Protein AF-A0A7V5IFH4-F1 (afdb_monomer_lite)

Foldseek 3Di:
DVLVVVLVVLLVVLLVCLVVVVQPLVVLVVSLVVSLVSCVVVVHDSVVSVVSSLVSQHDDPDCPGSSNVVCVVCVVCCVPPVVVVVCCVVVPDDDDPVVVVVCPPPVNVCVVCCVVPVVVVVVVPD

Radius of gyration: 20.24 Å; chains: 1; bounding box: 43×31×54 Å

pLDDT: mean 88.89, std 7.06, range [64.06, 96.69]

Sequence (126 aa):
MFHLFFALSIFILLLFFNRLKLNYLSIYLTFGIVMWYFMLKSGIHPTITGVLLAFAIPFANDEKNPSFRLQHFLHQPVAYVILPLFALANTGIFINYENLSSLLSLNSLGIVIGLTFGKPLGILIF

Structure (mmCIF, N/CA/C/O backbone):
data_AF-A0A7V5IFH4-F1
#
_entry.id   AF-A0A7V5IFH4-F1
#
loop_
_atom_site.group_PDB
_atom_site.id
_atom_site.type_symbol
_atom_site.label_atom_id
_atom_site.label_alt_id
_atom_site.label_comp_id
_atom_site.label_asym_id
_atom_site.label_entity_id
_atom_site.label_seq_id
_atom_site.pdbx_PDB_ins_code
_atom_site.Cartn_x
_atom_site.Cartn_y
_atom_site.Cartn_z
_atom_site.occupancy
_atom_site.B_iso_or_equiv
_atom_site.auth_seq_id
_atom_site.auth_comp_id
_atom_site.auth_asym_id
_atom_site.auth_atom_id
_atom_site.pdbx_PDB_model_num
ATOM 1 N N . MET A 1 1 ? -13.664 13.390 -12.929 1.00 69.38 1 MET A N 1
ATOM 2 C CA . MET A 1 1 ? -13.423 14.216 -11.721 1.00 69.38 1 MET A CA 1
ATOM 3 C C . MET A 1 1 ? -14.391 13.917 -10.574 1.00 69.38 1 MET A C 1
ATOM 5 O O . MET A 1 1 ? -13.915 13.735 -9.465 1.00 69.38 1 MET A O 1
ATOM 9 N N . PHE A 1 2 ? -15.705 13.776 -10.800 1.00 84.19 2 PHE A N 1
ATOM 10 C CA . PHE A 1 2 ? -16.675 13.501 -9.719 1.00 84.19 2 PHE A CA 1
ATOM 11 C C . PHE A 1 2 ? -16.383 12.244 -8.872 1.00 84.19 2 PHE A C 1
ATOM 13 O O . PHE A 1 2 ? -16.577 12.272 -7.662 1.00 84.19 2 PHE A O 1
ATOM 20 N N . HIS A 1 3 ? -15.836 11.170 -9.457 1.00 88.00 3 HIS A N 1
ATOM 21 C CA . HIS A 1 3 ? -15.470 9.951 -8.713 1.00 88.00 3 HIS A CA 1
ATOM 22 C C . HIS A 1 3 ? -14.429 10.181 -7.604 1.00 88.00 3 HIS A C 1
ATOM 24 O O . HIS A 1 3 ? -14.478 9.507 -6.579 1.00 88.00 3 HIS A O 1
ATOM 30 N N . LEU A 1 4 ? -13.528 11.155 -7.771 1.00 88.25 4 LEU A N 1
ATOM 31 C CA . LEU A 1 4 ? -12.523 11.483 -6.755 1.00 88.25 4 LEU A CA 1
ATOM 32 C C . LEU A 1 4 ? -13.129 12.182 -5.550 1.00 88.25 4 LEU A C 1
ATOM 34 O O . LEU A 1 4 ? -12.756 11.872 -4.424 1.00 88.25 4 LEU A O 1
ATOM 38 N N . PHE A 1 5 ? -14.096 13.070 -5.778 1.00 91.56 5 PHE A N 1
ATOM 39 C CA . PHE A 1 5 ? -14.839 13.692 -4.688 1.00 91.56 5 PHE A CA 1
ATOM 40 C C . PHE A 1 5 ? -15.579 12.642 -3.859 1.00 91.56 5 PHE A C 1
ATOM 42 O O . PHE A 1 5 ? -15.495 12.683 -2.638 1.00 91.56 5 PHE A O 1
ATOM 49 N N . PHE A 1 6 ? -16.207 11.646 -4.495 1.00 91.94 6 PHE A N 1
ATOM 50 C CA . PHE A 1 6 ? -16.844 10.542 -3.768 1.00 91.94 6 PHE A CA 1
ATOM 51 C C . PHE A 1 6 ? -15.843 9.706 -2.962 1.00 91.94 6 PHE A C 1
ATOM 53 O O . PHE A 1 6 ? -16.094 9.431 -1.790 1.00 91.94 6 PHE A O 1
ATOM 60 N N . ALA A 1 7 ? -14.696 9.345 -3.548 1.00 91.25 7 ALA A N 1
ATOM 61 C CA . ALA A 1 7 ? -13.643 8.625 -2.829 1.00 91.25 7 ALA A CA 1
ATOM 62 C C . ALA A 1 7 ? -13.128 9.426 -1.618 1.00 91.25 7 ALA A C 1
ATOM 64 O O . ALA A 1 7 ? -12.984 8.875 -0.527 1.00 91.25 7 ALA A O 1
ATOM 65 N N . LEU A 1 8 ? -12.923 10.736 -1.784 1.00 93.19 8 LEU A N 1
ATOM 66 C CA . LEU A 1 8 ? -12.485 11.630 -0.715 1.00 93.19 8 LEU A CA 1
ATOM 67 C C . LEU A 1 8 ? -13.545 11.773 0.386 1.00 93.19 8 LEU A C 1
ATOM 69 O O . LEU A 1 8 ? -13.211 11.705 1.566 1.00 93.19 8 LEU A O 1
ATOM 73 N N . SER A 1 9 ? -14.822 11.924 0.028 1.00 94.06 9 SER A N 1
ATOM 74 C CA . SER A 1 9 ? -15.920 11.969 0.998 1.00 94.06 9 SER A CA 1
ATOM 75 C C . SER A 1 9 ? -16.007 10.684 1.820 1.00 94.06 9 SER A C 1
ATOM 77 O O . SER A 1 9 ? -16.183 10.759 3.034 1.00 94.06 9 SER A O 1
ATOM 79 N N . ILE A 1 10 ? -15.829 9.514 1.194 1.00 93.44 10 ILE A N 1
ATOM 80 C CA . ILE A 1 10 ? -15.784 8.227 1.905 1.00 93.44 10 ILE A CA 1
ATOM 81 C C . ILE A 1 10 ? -14.587 8.180 2.856 1.00 93.44 10 ILE A C 1
ATOM 83 O O . ILE A 1 10 ? -14.738 7.776 4.006 1.00 93.44 10 ILE A O 1
ATOM 87 N N . PHE A 1 11 ? -13.413 8.630 2.413 1.00 94.50 11 PHE A N 1
ATOM 88 C CA . PHE A 1 11 ? -12.226 8.679 3.262 1.00 94.50 11 PHE A CA 1
ATOM 89 C C . PHE A 1 11 ? -12.432 9.578 4.493 1.00 94.50 11 PHE A C 1
ATOM 91 O O . PHE A 1 11 ? -12.155 9.164 5.617 1.00 94.50 11 PHE A O 1
ATOM 98 N N . ILE A 1 12 ? -12.996 10.775 4.311 1.00 95.12 12 ILE A N 1
ATOM 99 C CA . ILE A 1 12 ? -13.319 11.693 5.415 1.00 95.12 12 ILE A CA 1
ATOM 100 C C . ILE A 1 12 ? -14.340 11.064 6.373 1.00 95.12 12 ILE A C 1
ATOM 102 O O . ILE A 1 12 ? -14.198 11.177 7.590 1.00 95.12 12 ILE A O 1
ATOM 106 N N . LEU A 1 13 ? -15.344 10.366 5.842 1.00 94.19 13 LEU A N 1
ATOM 107 C CA . LEU A 1 13 ? -16.343 9.657 6.638 1.00 94.19 13 LEU A CA 1
ATOM 108 C C . LEU A 1 13 ? -15.714 8.525 7.469 1.00 94.19 13 LEU A C 1
ATOM 110 O O . LEU A 1 13 ? -16.033 8.381 8.648 1.00 94.19 13 LEU A O 1
ATOM 114 N N . LEU A 1 14 ? -14.757 7.782 6.908 1.00 92.69 14 LEU A N 1
ATOM 115 C CA . LEU A 1 14 ? -13.983 6.776 7.643 1.00 92.69 14 LEU A CA 1
ATOM 116 C C . LEU A 1 14 ? -13.128 7.396 8.758 1.00 92.69 14 LEU A C 1
ATOM 118 O O . LEU A 1 14 ? -13.087 6.865 9.869 1.00 92.69 14 LEU A O 1
ATOM 122 N N . LEU A 1 15 ? -12.489 8.541 8.501 1.00 92.56 15 LEU A N 1
ATOM 123 C CA . LEU A 1 15 ? -11.758 9.285 9.532 1.00 92.56 15 LEU A CA 1
ATOM 124 C C . LEU A 1 15 ? -12.690 9.779 10.642 1.00 92.56 15 LEU A C 1
ATOM 126 O O . LEU A 1 15 ? -12.335 9.734 11.820 1.00 92.56 15 LEU A O 1
ATOM 130 N N . PHE A 1 16 ? -13.902 10.208 10.296 1.00 93.06 16 PHE A N 1
ATOM 131 C CA . PHE A 1 16 ? -14.910 10.588 11.279 1.00 93.06 16 PHE A CA 1
ATOM 132 C C . PHE A 1 16 ? -15.328 9.394 12.150 1.00 93.06 16 PHE A C 1
ATOM 134 O O . PHE A 1 16 ? -15.355 9.510 13.375 1.00 93.06 16 PHE A O 1
ATOM 141 N N . PHE A 1 17 ? -15.549 8.218 11.556 1.00 90.19 17 PHE A N 1
ATOM 142 C CA . PHE A 1 17 ? -15.809 6.979 12.298 1.00 90.19 17 PHE A CA 1
ATOM 143 C C . PHE A 1 17 ? -14.646 6.568 13.207 1.00 90.19 17 PHE A C 1
ATOM 145 O O . PHE A 1 17 ? -14.879 6.123 14.332 1.00 90.19 17 PHE A O 1
ATOM 152 N N . ASN A 1 18 ? -13.403 6.786 12.767 1.00 89.31 18 ASN A N 1
ATOM 153 C CA . ASN A 1 18 ? -12.214 6.579 13.593 1.00 89.31 18 ASN A CA 1
ATOM 154 C C . ASN A 1 18 ? -12.217 7.512 14.818 1.00 89.31 18 ASN A C 1
ATOM 156 O O . ASN A 1 18 ? -12.019 7.067 15.948 1.00 89.31 18 ASN A O 1
ATOM 160 N N . ARG A 1 19 ? -12.571 8.792 14.640 1.00 86.81 19 ARG A N 1
ATOM 161 C CA . ARG A 1 19 ? -12.718 9.736 15.765 1.00 86.81 19 ARG A CA 1
ATOM 162 C C . ARG A 1 19 ? -13.835 9.352 16.738 1.00 86.81 19 ARG A C 1
ATOM 164 O O . ARG A 1 19 ? -13.703 9.618 17.930 1.00 86.81 19 ARG A O 1
ATOM 171 N N . LEU A 1 20 ? -14.897 8.706 16.254 1.00 86.75 20 LEU A N 1
ATOM 172 C CA . LEU A 1 20 ? -15.979 8.153 17.078 1.00 86.75 20 LEU A CA 1
ATOM 173 C C . LEU A 1 20 ? -15.620 6.816 17.755 1.00 86.75 20 LEU A C 1
ATOM 175 O O . LEU A 1 20 ? -16.459 6.251 18.453 1.00 86.75 20 LEU A O 1
ATOM 179 N N . LYS A 1 21 ? -14.386 6.315 17.583 1.00 82.19 21 LYS A N 1
ATOM 180 C CA . LYS A 1 21 ? -13.888 5.055 18.165 1.00 82.19 21 LYS A CA 1
ATOM 181 C C . LYS A 1 21 ? -14.743 3.836 17.796 1.00 82.19 21 LYS A C 1
ATOM 183 O O . LYS A 1 21 ? -14.901 2.908 18.591 1.00 82.19 21 LYS A O 1
ATOM 188 N N . LEU A 1 22 ? -15.303 3.825 16.584 1.00 81.56 22 LEU A N 1
ATOM 189 C CA . LEU A 1 22 ? -16.004 2.653 16.072 1.00 81.56 22 LEU A CA 1
ATOM 190 C C . LEU A 1 22 ? -14.984 1.547 15.779 1.00 81.56 22 LEU A C 1
ATOM 192 O O . LEU A 1 22 ? -14.247 1.608 14.807 1.00 81.56 22 LEU A O 1
ATOM 196 N N . ASN A 1 23 ? -14.961 0.500 16.601 1.00 80.56 23 ASN A N 1
ATOM 197 C CA . ASN A 1 23 ? -13.983 -0.591 16.478 1.00 80.56 23 ASN A CA 1
ATOM 198 C C . ASN A 1 23 ? -14.426 -1.722 15.524 1.00 80.56 23 ASN A C 1
ATOM 200 O O . ASN A 1 23 ? -13.852 -2.814 15.526 1.00 80.56 23 ASN A O 1
ATOM 204 N N . TYR A 1 24 ? -15.456 -1.482 14.708 1.00 84.25 24 TYR A N 1
ATOM 205 C CA . TYR A 1 24 ? -16.011 -2.467 13.780 1.00 84.25 24 TYR A CA 1
ATOM 206 C C . TYR A 1 24 ? -15.216 -2.512 12.475 1.00 84.25 24 TYR A C 1
ATOM 208 O O . TYR A 1 24 ? -15.507 -1.783 11.528 1.00 84.25 24 TYR A O 1
ATOM 216 N N . LEU A 1 25 ? -14.242 -3.421 12.407 1.00 86.38 25 LEU A N 1
ATOM 217 C CA . LEU A 1 25 ? -13.377 -3.628 11.240 1.00 86.38 25 LEU A CA 1
ATOM 218 C C . LEU A 1 25 ? -14.154 -3.788 9.920 1.00 86.38 25 LEU A C 1
ATOM 220 O O . LEU A 1 25 ? -13.759 -3.227 8.899 1.00 86.38 25 LEU A O 1
ATOM 224 N N . SER A 1 26 ? -15.280 -4.507 9.948 1.00 88.69 26 SER A N 1
ATOM 225 C CA . SER A 1 26 ? -16.101 -4.757 8.759 1.00 88.69 26 SER A CA 1
ATOM 226 C C . SER A 1 26 ? -16.601 -3.468 8.103 1.00 88.69 26 SER A C 1
ATOM 228 O O . SER A 1 26 ? -16.636 -3.398 6.881 1.00 88.69 26 SER A O 1
ATOM 230 N N . ILE A 1 27 ? -16.915 -2.426 8.885 1.00 90.06 27 ILE A N 1
ATOM 231 C CA . ILE A 1 27 ? -17.374 -1.132 8.353 1.00 90.06 27 ILE A CA 1
ATOM 232 C C . ILE A 1 27 ? -16.266 -0.498 7.508 1.00 90.06 27 ILE A C 1
ATOM 234 O O . ILE A 1 27 ? -16.506 -0.103 6.368 1.00 90.06 27 ILE A O 1
ATOM 238 N N . TYR A 1 28 ? -15.037 -0.465 8.031 1.00 91.50 28 TYR A N 1
ATOM 239 C CA . TYR A 1 28 ? -13.888 0.080 7.308 1.00 91.50 28 TYR A CA 1
ATOM 240 C C . TYR A 1 28 ? -13.626 -0.695 6.020 1.00 91.50 28 TYR A C 1
ATOM 242 O O . TYR A 1 28 ? -13.456 -0.079 4.973 1.00 91.50 28 TYR A O 1
ATOM 250 N N . LEU A 1 29 ? -13.664 -2.030 6.059 1.00 92.69 29 LEU A N 1
ATOM 251 C CA . LEU A 1 29 ? -13.458 -2.855 4.866 1.00 92.69 29 LEU A CA 1
ATOM 252 C C . LEU A 1 29 ? -14.541 -2.627 3.804 1.00 92.69 29 LEU A C 1
ATOM 254 O O . LEU A 1 29 ? -14.206 -2.445 2.635 1.00 92.69 29 LEU A O 1
ATOM 258 N N . THR A 1 30 ? -15.820 -2.572 4.187 1.00 93.88 30 THR A N 1
ATOM 259 C CA . THR A 1 30 ? -16.921 -2.325 3.242 1.00 93.88 30 THR A CA 1
ATOM 260 C C . THR A 1 30 ? -16.772 -0.967 2.562 1.00 93.88 30 THR A C 1
ATOM 262 O O . THR A 1 30 ? -16.765 -0.891 1.334 1.00 93.88 30 THR A O 1
ATOM 265 N N . PHE A 1 31 ? -16.587 0.106 3.332 1.00 94.00 31 PHE A N 1
ATOM 266 C CA . PHE A 1 31 ? -16.378 1.441 2.765 1.00 94.00 31 PHE A CA 1
ATOM 267 C C . PHE A 1 31 ? -15.052 1.546 1.999 1.00 94.00 31 PHE A C 1
ATOM 269 O O . PHE A 1 31 ? -14.985 2.245 0.991 1.00 94.00 31 PHE A O 1
ATOM 276 N N . GLY A 1 32 ? -14.022 0.806 2.410 1.00 94.00 32 GLY A N 1
ATOM 277 C CA . GLY A 1 32 ? -12.755 0.681 1.698 1.00 94.00 32 GLY A CA 1
ATOM 278 C C . GLY A 1 32 ? -12.912 0.071 0.305 1.00 94.00 32 GLY A C 1
ATOM 279 O O . GLY A 1 32 ? -12.343 0.595 -0.648 1.00 94.00 32 GLY A O 1
ATOM 280 N N . ILE A 1 33 ? -13.736 -0.970 0.150 1.00 95.06 33 ILE A N 1
ATOM 281 C CA . ILE A 1 33 ? -14.057 -1.570 -1.160 1.00 95.06 33 ILE A CA 1
ATOM 282 C C . ILE A 1 33 ? -14.824 -0.575 -2.042 1.00 95.06 33 ILE A C 1
ATOM 284 O O . ILE A 1 33 ? -14.544 -0.450 -3.235 1.00 95.06 33 ILE A O 1
ATOM 288 N N . VAL A 1 34 ? -15.760 0.182 -1.463 1.00 94.88 34 VAL A N 1
ATOM 289 C CA . VAL A 1 34 ? -16.483 1.232 -2.198 1.00 94.88 34 VAL A CA 1
ATOM 290 C C . VAL A 1 34 ? -15.518 2.338 -2.650 1.00 94.88 34 VAL A C 1
ATOM 292 O O . VAL A 1 34 ? -15.544 2.749 -3.810 1.00 94.88 34 VAL A O 1
ATOM 295 N N . MET A 1 35 ? -14.614 2.778 -1.771 1.00 93.94 35 MET A N 1
ATOM 296 C CA . MET A 1 35 ? -13.560 3.745 -2.096 1.00 93.94 35 MET A CA 1
ATOM 297 C C . MET A 1 35 ? -12.627 3.216 -3.198 1.00 93.94 35 MET A C 1
ATOM 299 O O . MET A 1 35 ? -12.291 3.961 -4.118 1.00 93.94 35 MET A O 1
ATOM 303 N N . TRP A 1 36 ? -12.270 1.928 -3.150 1.00 94.69 36 TRP A N 1
ATOM 304 C CA . TRP A 1 36 ? -11.437 1.251 -4.150 1.00 94.69 36 TRP A CA 1
ATOM 305 C C . TRP A 1 36 ? -12.066 1.310 -5.543 1.00 94.69 36 TRP A C 1
ATOM 307 O O . TRP A 1 36 ? -11.406 1.681 -6.515 1.00 94.69 36 TRP A O 1
ATOM 317 N N . TYR A 1 37 ? -13.368 1.025 -5.633 1.00 94.06 37 TYR A N 1
ATOM 318 C CA . TYR A 1 37 ? -14.119 1.097 -6.884 1.00 94.06 37 TYR A CA 1
ATOM 319 C C . TYR A 1 37 ? -14.131 2.516 -7.475 1.00 94.06 37 TYR A C 1
ATOM 321 O O . TYR A 1 37 ? -13.917 2.699 -8.677 1.00 94.06 37 TYR A O 1
ATOM 329 N N . PHE A 1 38 ? -14.334 3.542 -6.642 1.00 92.62 38 PHE A N 1
ATOM 330 C CA . PHE A 1 38 ? -14.305 4.930 -7.106 1.00 92.62 38 PHE A CA 1
ATOM 331 C C . PHE A 1 38 ? -12.907 5.383 -7.537 1.00 92.62 38 PHE A C 1
ATOM 333 O O . PHE A 1 38 ? -12.791 6.094 -8.540 1.00 92.62 38 PHE A O 1
ATOM 340 N N . MET A 1 39 ? -11.847 4.938 -6.850 1.00 93.12 39 MET A N 1
ATOM 341 C CA . MET A 1 39 ? -10.471 5.189 -7.290 1.00 93.12 39 MET A CA 1
ATOM 342 C C . MET A 1 39 ? -10.198 4.533 -8.647 1.00 93.12 39 MET A C 1
ATOM 344 O O . MET A 1 39 ? -9.751 5.229 -9.557 1.00 93.12 39 MET A O 1
ATOM 348 N N . LEU A 1 40 ? -10.600 3.274 -8.846 1.00 92.00 40 LEU A N 1
ATOM 349 C CA . LEU A 1 40 ? -10.493 2.590 -10.140 1.00 92.00 40 LEU A CA 1
ATOM 350 C C . LEU A 1 40 ? -11.193 3.364 -11.271 1.00 92.00 40 LEU A C 1
ATOM 352 O O . LEU A 1 40 ? -10.610 3.577 -12.333 1.00 92.00 40 LEU A O 1
ATOM 356 N N . LYS A 1 41 ? -12.425 3.839 -11.048 1.00 90.94 41 LYS A N 1
ATOM 357 C CA . LYS A 1 41 ? -13.180 4.618 -12.050 1.00 90.94 41 LYS A CA 1
ATOM 358 C C . LYS A 1 41 ? -12.623 6.019 -12.295 1.00 90.94 41 LYS A C 1
ATOM 360 O O . LYS A 1 41 ? -12.897 6.608 -13.336 1.00 90.94 41 LYS A O 1
ATOM 365 N N . SER A 1 42 ? -11.848 6.562 -11.363 1.00 87.19 42 SER A N 1
ATOM 366 C CA . SER A 1 42 ? -11.203 7.864 -11.532 1.00 87.19 42 SER A CA 1
ATOM 367 C C . SER A 1 42 ? -9.935 7.837 -12.390 1.00 87.19 42 SER A C 1
ATOM 369 O O . SER A 1 42 ? -9.430 8.906 -12.725 1.00 87.19 42 SER A O 1
ATOM 371 N N . GLY A 1 43 ? -9.419 6.651 -12.732 1.00 84.06 43 GLY A N 1
ATOM 372 C CA . GLY A 1 43 ? -8.127 6.493 -13.405 1.00 84.06 43 GLY A CA 1
ATOM 373 C C . GLY A 1 43 ? -6.918 6.619 -12.470 1.00 84.06 43 GLY A C 1
ATOM 374 O O . GLY A 1 43 ? -5.787 6.471 -12.925 1.00 84.06 43 GLY A O 1
ATOM 375 N N . ILE A 1 44 ? -7.133 6.856 -11.170 1.00 87.12 44 ILE A N 1
ATOM 376 C CA . ILE A 1 44 ? -6.078 6.782 -10.153 1.00 87.12 44 ILE A CA 1
ATOM 377 C C . ILE A 1 44 ? -5.853 5.323 -9.757 1.00 87.12 44 ILE A C 1
ATOM 379 O O . ILE A 1 44 ? -6.780 4.512 -9.734 1.00 87.12 44 ILE A O 1
ATOM 383 N N . HIS A 1 45 ? -4.606 4.987 -9.428 1.00 83.62 45 HIS A N 1
ATOM 384 C CA . HIS A 1 45 ? -4.238 3.627 -9.075 1.00 83.62 45 HIS A CA 1
ATOM 385 C C . HIS A 1 45 ? -4.961 3.158 -7.788 1.00 83.62 45 HIS A C 1
ATOM 387 O O . HIS A 1 45 ? -4.804 3.788 -6.737 1.00 83.62 45 HIS A O 1
ATOM 393 N N . PRO A 1 46 ? -5.721 2.045 -7.823 1.00 91.19 46 PRO A N 1
ATOM 394 C CA . PRO A 1 46 ? -6.497 1.568 -6.672 1.00 91.19 46 PRO A CA 1
ATO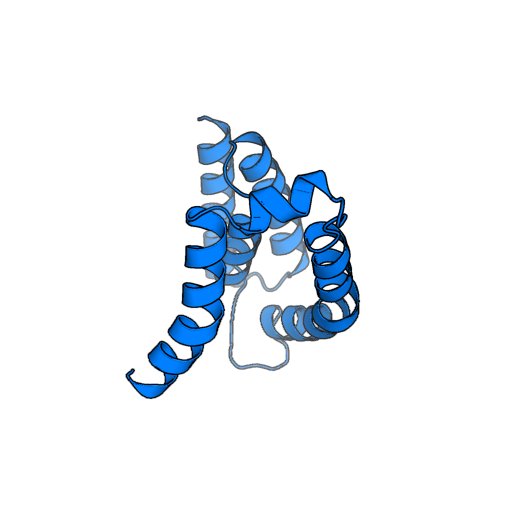M 395 C C . PRO A 1 46 ? -5.664 1.109 -5.465 1.00 91.19 46 PRO A C 1
ATOM 397 O O . PRO A 1 46 ? -6.199 0.910 -4.378 1.00 91.19 46 PRO A O 1
ATOM 400 N N . THR A 1 47 ? -4.348 0.934 -5.613 1.00 92.31 47 THR A N 1
ATOM 401 C CA . THR A 1 47 ? -3.467 0.536 -4.499 1.00 92.31 47 THR A CA 1
ATOM 402 C C . THR A 1 47 ? -3.394 1.601 -3.408 1.00 92.31 47 THR A C 1
ATOM 404 O O . THR A 1 47 ? -3.306 1.266 -2.227 1.00 92.31 47 THR A O 1
ATOM 407 N N . ILE A 1 48 ? -3.504 2.880 -3.784 1.00 91.69 48 ILE A N 1
ATOM 408 C CA . ILE A 1 48 ? -3.508 4.009 -2.849 1.00 91.69 48 ILE A CA 1
ATOM 409 C C . ILE A 1 48 ? -4.697 3.890 -1.888 1.00 91.69 48 ILE A C 1
ATOM 411 O O . ILE A 1 48 ? -4.569 4.230 -0.714 1.00 91.69 48 ILE A O 1
ATOM 415 N N . THR A 1 49 ? -5.825 3.330 -2.339 1.00 93.25 49 THR A N 1
ATOM 416 C CA . THR A 1 49 ? -6.976 3.052 -1.474 1.00 93.25 49 THR A CA 1
ATOM 417 C C . THR A 1 49 ? -6.590 2.181 -0.284 1.00 93.25 49 THR A C 1
ATOM 419 O O . THR A 1 49 ? -7.019 2.465 0.827 1.00 93.25 49 THR A O 1
ATOM 422 N N . GLY A 1 50 ? -5.780 1.139 -0.497 1.00 92.50 50 GLY A N 1
ATOM 423 C CA . GLY A 1 50 ? -5.352 0.241 0.577 1.00 92.50 50 GLY A CA 1
ATOM 424 C C . GLY A 1 50 ? -4.537 0.971 1.643 1.00 92.50 50 GLY A C 1
ATOM 425 O O . GLY A 1 50 ? -4.777 0.792 2.834 1.00 92.50 50 GLY A O 1
ATOM 426 N N . VAL A 1 51 ? -3.637 1.859 1.212 1.00 93.31 51 VAL A N 1
ATOM 427 C CA . VAL A 1 51 ? -2.828 2.698 2.108 1.00 93.31 51 VAL A CA 1
ATOM 428 C C . VAL A 1 51 ? -3.711 3.683 2.879 1.00 93.31 51 VAL A C 1
ATOM 430 O O . VAL A 1 51 ? -3.619 3.763 4.101 1.00 93.31 51 VAL A O 1
ATOM 433 N N . LEU A 1 52 ? -4.613 4.392 2.193 1.00 93.81 52 LEU A N 1
ATOM 434 C CA . LEU A 1 52 ? -5.556 5.319 2.830 1.00 93.81 52 LEU A CA 1
ATOM 435 C C . LEU A 1 52 ? -6.460 4.603 3.835 1.00 93.81 52 LEU A C 1
ATOM 437 O O . LEU A 1 52 ? -6.646 5.076 4.952 1.00 93.81 52 LEU A O 1
ATOM 441 N N . LEU A 1 53 ? -6.988 3.438 3.464 1.00 93.81 53 LEU A N 1
ATOM 442 C CA . LEU A 1 53 ? -7.805 2.630 4.354 1.00 93.81 53 LEU A CA 1
ATOM 443 C C . LEU A 1 53 ? -7.024 2.244 5.612 1.00 93.81 53 LEU A C 1
ATOM 445 O O . LEU A 1 53 ? -7.550 2.409 6.707 1.00 93.81 53 LEU A O 1
ATOM 449 N N . ALA A 1 54 ? -5.772 1.798 5.474 1.00 91.69 54 ALA A N 1
ATOM 450 C CA . ALA A 1 54 ? -4.922 1.456 6.613 1.00 91.69 54 ALA A CA 1
ATOM 451 C C . ALA A 1 54 ? -4.726 2.643 7.572 1.00 91.69 54 ALA A C 1
ATOM 453 O O . ALA A 1 54 ? -4.828 2.462 8.781 1.00 91.69 54 ALA A O 1
ATOM 454 N N . PHE A 1 55 ? -4.536 3.859 7.048 1.00 91.25 55 PHE A N 1
ATOM 455 C CA . PHE A 1 55 ? -4.468 5.075 7.869 1.00 91.25 55 PHE A CA 1
ATOM 456 C C . PHE A 1 55 ? -5.793 5.429 8.558 1.00 91.25 55 PHE A C 1
ATOM 458 O O . PHE A 1 55 ? -5.789 6.072 9.607 1.00 91.25 55 PHE A O 1
ATOM 465 N N . ALA A 1 56 ? -6.929 5.039 7.980 1.00 91.19 56 ALA A N 1
ATOM 466 C CA . ALA A 1 56 ? -8.238 5.320 8.552 1.00 91.19 56 ALA A CA 1
ATOM 467 C C . ALA A 1 56 ? -8.656 4.326 9.648 1.00 91.19 56 ALA A C 1
ATOM 469 O O . ALA A 1 56 ? -9.492 4.683 10.480 1.00 91.19 56 ALA A O 1
ATOM 470 N N . ILE A 1 57 ? -8.115 3.102 9.666 1.00 90.75 57 ILE A N 1
ATOM 471 C CA . ILE A 1 57 ? -8.466 2.095 10.677 1.00 90.75 57 ILE A CA 1
ATOM 472 C C . ILE A 1 57 ? -7.873 2.510 12.040 1.00 90.75 57 ILE A C 1
ATOM 474 O O . ILE A 1 57 ? -6.692 2.852 12.122 1.00 90.75 57 ILE A O 1
ATOM 478 N N . PRO A 1 58 ? -8.661 2.471 13.133 1.00 85.88 58 PRO A N 1
ATOM 479 C CA . PRO A 1 58 ? -8.184 2.831 14.466 1.00 85.88 58 PRO A CA 1
ATOM 480 C C . PRO A 1 58 ? -7.007 1.958 14.913 1.00 85.88 58 PRO A C 1
ATOM 482 O O . PRO A 1 58 ? -7.066 0.725 14.879 1.00 85.88 58 PRO A O 1
ATOM 485 N N . PHE A 1 59 ? -5.940 2.605 15.380 1.00 82.62 59 PHE A N 1
ATOM 486 C CA . PHE A 1 59 ? -4.771 1.956 15.965 1.00 82.62 59 PHE A CA 1
ATOM 487 C C . PHE A 1 59 ? -4.683 2.282 17.458 1.00 82.62 59 PHE A C 1
ATOM 489 O O . PHE A 1 59 ? -4.683 3.450 17.846 1.00 82.62 59 PHE A O 1
ATOM 496 N N . ALA A 1 60 ? -4.595 1.251 18.295 1.00 78.00 60 ALA A N 1
ATOM 497 C CA . ALA A 1 60 ? -4.262 1.389 19.707 1.00 78.00 60 ALA A CA 1
ATOM 498 C C . ALA A 1 60 ? -3.336 0.239 20.139 1.00 78.00 60 ALA A C 1
ATOM 500 O O . ALA A 1 60 ? -3.159 -0.742 19.417 1.00 78.00 60 ALA A O 1
ATOM 501 N N . ASN A 1 61 ? -2.727 0.381 21.316 1.00 68.62 61 ASN A N 1
ATOM 502 C CA . ASN A 1 61 ? -1.636 -0.478 21.793 1.00 68.62 61 ASN A CA 1
ATOM 503 C C . ASN A 1 61 ? -2.107 -1.762 22.514 1.00 68.62 61 ASN A C 1
ATOM 505 O O . ASN A 1 61 ? -1.402 -2.301 23.356 1.00 68.62 61 ASN A O 1
ATOM 509 N N . ASP A 1 62 ? -3.325 -2.216 22.218 1.00 72.62 62 ASP A N 1
ATOM 510 C CA . ASP A 1 62 ? -3.967 -3.400 22.812 1.00 72.62 62 ASP A CA 1
ATOM 511 C C . ASP A 1 62 ? -4.110 -4.517 21.755 1.00 72.62 62 ASP A C 1
ATOM 513 O O . ASP A 1 62 ? -4.457 -4.255 20.600 1.00 72.62 62 ASP A O 1
ATOM 517 N N . GLU A 1 63 ? -3.870 -5.770 22.133 1.00 64.06 63 GLU A N 1
ATOM 518 C CA . GLU A 1 63 ? -3.975 -6.949 21.261 1.00 64.06 63 GLU A CA 1
ATOM 519 C C . GLU A 1 63 ? -5.395 -7.152 20.705 1.00 64.06 63 GLU A C 1
ATOM 521 O O . GLU A 1 63 ? -5.585 -7.733 19.634 1.00 64.06 63 GLU A O 1
ATOM 526 N N . LYS A 1 64 ? -6.418 -6.608 21.380 1.00 69.75 64 LYS A N 1
ATOM 527 C CA . LYS A 1 64 ? -7.814 -6.637 20.907 1.00 69.75 64 LYS A CA 1
ATOM 528 C C . LYS A 1 64 ? -8.094 -5.682 19.741 1.00 69.75 64 LYS A C 1
ATOM 530 O O . LYS A 1 64 ? -9.211 -5.678 19.206 1.00 69.75 64 LYS A O 1
ATOM 535 N N . ASN A 1 65 ? -7.119 -4.874 19.320 1.00 80.56 65 ASN A N 1
ATOM 536 C CA . ASN A 1 65 ? -7.358 -3.848 18.316 1.00 80.56 65 ASN A CA 1
ATOM 537 C C . ASN A 1 65 ? -7.704 -4.402 16.931 1.00 80.56 65 ASN A C 1
ATOM 539 O O . ASN A 1 65 ? -7.147 -5.408 16.483 1.00 80.56 65 ASN A O 1
ATOM 543 N N . PRO A 1 66 ? -8.626 -3.732 16.216 1.00 81.25 66 PRO A N 1
ATOM 544 C CA . PRO A 1 66 ? -9.041 -4.149 14.881 1.00 81.25 66 PRO A CA 1
ATOM 545 C C . PRO A 1 66 ? -7.875 -4.129 13.882 1.00 81.25 66 PRO A C 1
ATOM 547 O O . PRO A 1 66 ? -7.774 -5.054 13.082 1.00 81.25 66 PRO A O 1
ATOM 550 N N . SER A 1 67 ? -6.963 -3.153 13.973 1.00 84.00 67 SER A N 1
ATOM 551 C CA . SER A 1 67 ? -5.764 -3.079 13.122 1.00 84.00 67 SER A CA 1
ATOM 552 C C . SER A 1 67 ? -4.816 -4.258 13.318 1.00 84.00 67 SER A C 1
ATOM 554 O O . SER A 1 67 ? -4.386 -4.857 12.337 1.00 84.00 67 SER A O 1
ATOM 556 N N . PHE A 1 68 ? -4.530 -4.636 14.569 1.00 84.38 68 PHE A N 1
ATOM 557 C CA . PHE A 1 68 ? -3.625 -5.751 14.862 1.00 84.38 68 PHE A CA 1
ATOM 558 C C . PHE A 1 68 ? -4.206 -7.082 14.372 1.00 84.38 68 PHE A C 1
ATOM 560 O O . PHE A 1 68 ? -3.528 -7.853 13.693 1.00 84.38 68 PHE A O 1
ATOM 567 N N . ARG A 1 69 ? -5.505 -7.310 14.619 1.00 85.81 69 ARG A N 1
ATOM 568 C CA . ARG A 1 69 ? -6.224 -8.486 14.105 1.00 85.81 69 ARG A CA 1
ATOM 569 C C . ARG A 1 69 ? -6.219 -8.545 12.580 1.00 85.81 69 ARG A C 1
ATOM 571 O O . ARG A 1 69 ? -5.955 -9.607 12.021 1.00 85.81 69 ARG A O 1
ATOM 578 N N . LEU A 1 70 ? -6.486 -7.420 11.911 1.00 87.81 70 LEU A N 1
ATOM 579 C CA . LEU A 1 70 ? -6.459 -7.354 10.452 1.00 87.81 70 LEU A CA 1
ATOM 580 C C . LEU A 1 70 ? -5.052 -7.636 9.914 1.00 87.81 70 LEU A C 1
ATOM 582 O O . LEU A 1 70 ? -4.911 -8.435 8.995 1.00 87.81 70 LEU A O 1
ATOM 586 N N . GLN A 1 71 ? -4.016 -7.021 10.487 1.00 90.06 71 GLN A N 1
ATOM 587 C CA . GLN A 1 71 ? -2.634 -7.224 10.058 1.00 90.06 71 GLN A CA 1
ATOM 588 C C . GLN A 1 71 ? -2.214 -8.688 10.199 1.00 90.06 71 GLN A C 1
ATOM 590 O O . GLN A 1 71 ? -1.676 -9.256 9.252 1.00 90.06 71 GLN A O 1
ATOM 595 N N . HIS A 1 72 ? -2.479 -9.306 11.352 1.00 87.81 72 HIS A N 1
ATOM 596 C CA . HIS A 1 72 ? -2.124 -10.702 11.590 1.00 87.81 72 HIS A CA 1
ATOM 597 C C . HIS A 1 72 ? -2.846 -11.640 10.613 1.00 87.81 72 HIS A C 1
ATOM 599 O O . HIS A 1 72 ? -2.223 -12.522 10.024 1.00 87.81 72 HIS A O 1
ATOM 605 N N . PHE A 1 73 ? -4.140 -11.394 10.376 1.00 90.94 73 PHE A N 1
ATOM 606 C CA . PHE A 1 73 ? -4.938 -12.160 9.421 1.00 90.94 73 PHE A CA 1
ATOM 607 C C . PHE A 1 73 ? -4.477 -11.970 7.969 1.00 90.94 73 PHE A C 1
ATOM 609 O O . PHE A 1 73 ? -4.461 -12.932 7.208 1.00 90.94 73 PHE A O 1
ATOM 616 N N . LEU A 1 74 ? -4.087 -10.754 7.570 1.00 91.94 74 LEU A N 1
ATOM 617 C CA . LEU A 1 74 ? -3.635 -10.461 6.207 1.00 91.94 74 LEU A CA 1
ATOM 618 C C . LEU A 1 74 ? -2.193 -10.900 5.943 1.00 91.94 74 LEU A C 1
ATOM 620 O O . LEU A 1 74 ? -1.870 -11.216 4.801 1.00 91.94 74 LEU A O 1
ATOM 624 N N . HIS A 1 75 ? -1.329 -10.947 6.957 1.00 92.69 75 HIS A N 1
ATOM 625 C CA . HIS A 1 75 ? 0.092 -11.235 6.765 1.00 92.69 75 HIS A CA 1
ATOM 626 C C . HIS A 1 75 ? 0.328 -12.591 6.084 1.00 92.69 75 HIS A C 1
ATOM 628 O O . HIS A 1 75 ? 1.065 -12.662 5.102 1.00 92.69 75 HIS A O 1
ATOM 634 N N . GLN A 1 76 ? -0.323 -13.661 6.555 1.00 93.25 76 GLN A N 1
ATOM 635 C CA . GLN A 1 76 ? -0.123 -15.005 5.999 1.00 93.25 76 GLN A CA 1
ATOM 636 C C . GLN A 1 76 ? -0.644 -15.137 4.550 1.00 93.25 76 GLN A C 1
ATOM 638 O O . GLN A 1 76 ? 0.148 -15.506 3.681 1.00 93.25 76 GLN A O 1
ATOM 643 N N . PRO A 1 77 ? -1.906 -14.790 4.214 1.00 95.44 77 PRO A N 1
ATOM 644 C CA . PRO A 1 77 ? -2.382 -14.849 2.831 1.00 95.44 77 PRO A CA 1
ATOM 645 C C . PRO A 1 77 ? -1.597 -13.929 1.893 1.00 95.44 77 PRO A C 1
ATOM 647 O O . PRO A 1 77 ? -1.326 -14.301 0.752 1.00 95.44 77 PRO A O 1
ATOM 650 N N . VAL A 1 78 ? -1.206 -12.736 2.359 1.00 95.69 78 VAL A N 1
ATOM 651 C CA . VAL A 1 78 ? -0.442 -11.800 1.529 1.00 95.69 78 VAL A CA 1
ATOM 652 C C . VAL A 1 78 ? 0.935 -12.367 1.200 1.00 95.69 78 VAL A C 1
ATOM 654 O O . VAL A 1 78 ? 1.308 -12.387 0.030 1.00 95.69 78 VAL A O 1
ATOM 657 N N . ALA A 1 79 ? 1.663 -12.867 2.200 1.00 95.44 79 ALA A N 1
ATOM 658 C CA . ALA A 1 79 ? 3.019 -13.373 2.014 1.00 95.44 79 ALA A CA 1
ATOM 659 C C . ALA A 1 79 ? 3.071 -14.665 1.182 1.00 95.44 79 ALA A C 1
ATOM 661 O O . ALA A 1 79 ? 3.960 -14.810 0.346 1.00 95.44 79 ALA A O 1
ATOM 662 N N . TYR A 1 80 ? 2.126 -15.589 1.389 1.00 95.88 80 TYR A N 1
ATOM 663 C CA . TYR A 1 80 ? 2.175 -16.920 0.772 1.00 95.88 80 TYR A CA 1
ATOM 664 C C . TYR A 1 80 ? 1.331 -17.072 -0.496 1.00 95.88 80 TYR A C 1
ATOM 666 O O . TYR A 1 80 ? 1.592 -17.982 -1.278 1.00 95.88 80 TYR A O 1
ATOM 674 N N . VAL A 1 81 ? 0.333 -16.212 -0.723 1.00 96.50 81 VAL A N 1
ATOM 675 C CA . VAL A 1 81 ? -0.575 -16.334 -1.877 1.00 96.50 81 VAL A CA 1
ATOM 676 C C . VAL A 1 81 ? -0.534 -15.088 -2.746 1.00 96.50 81 VAL A C 1
ATOM 678 O O . VAL A 1 81 ? -0.207 -15.182 -3.926 1.00 96.50 81 VAL A O 1
ATOM 681 N N . ILE A 1 82 ? -0.832 -13.914 -2.182 1.00 95.50 82 ILE A N 1
ATOM 682 C CA . ILE A 1 82 ? -1.012 -12.693 -2.982 1.00 95.50 82 ILE A CA 1
ATOM 683 C C . ILE A 1 82 ? 0.315 -12.251 -3.596 1.00 95.50 82 ILE A C 1
ATOM 685 O O . ILE A 1 82 ? 0.357 -11.966 -4.789 1.00 95.50 82 ILE A O 1
ATOM 689 N N . LEU A 1 83 ? 1.399 -12.219 -2.815 1.00 95.31 83 LEU A N 1
ATOM 690 C CA . LEU A 1 83 ? 2.701 -11.769 -3.297 1.00 95.31 83 LEU A CA 1
ATOM 691 C C . LEU A 1 83 ? 3.300 -12.726 -4.347 1.00 95.31 83 LEU A C 1
ATOM 693 O O . LEU A 1 83 ? 3.687 -12.231 -5.407 1.00 95.31 83 LEU A O 1
ATOM 697 N N . PRO A 1 84 ? 3.323 -14.061 -4.151 1.00 94.50 84 PRO A N 1
ATOM 698 C CA . PRO A 1 84 ? 3.787 -14.985 -5.187 1.00 94.50 84 PRO A CA 1
ATOM 699 C C . PRO A 1 84 ? 2.932 -14.948 -6.454 1.00 94.50 84 PRO A C 1
ATOM 701 O O . PRO A 1 84 ? 3.477 -14.932 -7.555 1.00 94.50 84 PRO A O 1
ATOM 704 N N . LEU A 1 85 ? 1.603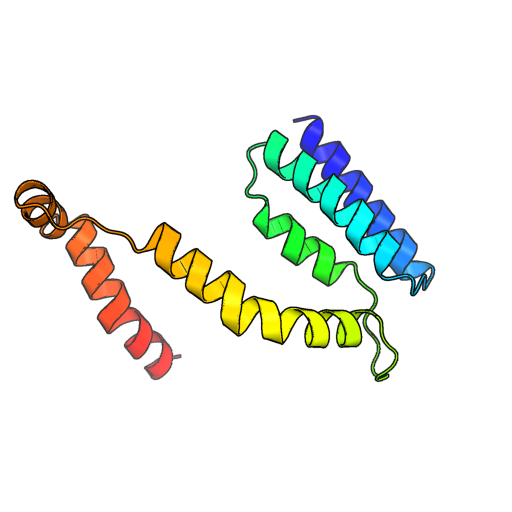 -14.881 -6.319 1.00 95.06 85 LEU A N 1
ATOM 705 C CA . LEU A 1 85 ? 0.698 -14.792 -7.465 1.00 95.06 85 LEU A CA 1
ATOM 706 C C . LEU A 1 85 ? 0.902 -13.485 -8.240 1.00 95.06 85 LEU A C 1
ATOM 708 O O . LEU A 1 85 ? 0.969 -13.497 -9.467 1.00 95.06 85 LEU A O 1
ATOM 712 N N . PHE A 1 86 ? 1.035 -12.363 -7.527 1.00 93.50 86 PHE A N 1
ATOM 713 C CA . PHE A 1 86 ? 1.313 -11.061 -8.123 1.00 93.50 86 PHE A CA 1
ATOM 714 C C . PHE A 1 86 ? 2.664 -11.050 -8.839 1.00 93.50 86 PHE A C 1
ATOM 716 O O . PHE A 1 86 ? 2.751 -10.537 -9.954 1.00 93.50 86 PHE A O 1
ATOM 723 N N . ALA A 1 87 ? 3.701 -11.627 -8.226 1.00 92.75 87 ALA A N 1
ATOM 724 C CA . ALA A 1 87 ? 5.004 -11.770 -8.858 1.00 92.75 87 ALA A CA 1
ATOM 725 C C . ALA A 1 87 ? 4.867 -12.582 -10.149 1.00 92.75 87 ALA A C 1
ATOM 727 O O . ALA A 1 87 ? 5.150 -12.053 -11.214 1.00 92.75 87 ALA A O 1
ATOM 728 N N . LEU A 1 88 ? 4.309 -13.792 -10.089 1.00 92.56 88 LEU A N 1
ATOM 729 C CA . LEU A 1 88 ? 4.156 -14.667 -11.252 1.00 92.56 88 LEU A CA 1
ATOM 730 C C . LEU A 1 88 ? 3.371 -14.009 -12.400 1.00 92.56 88 LEU A C 1
ATOM 732 O O . LEU A 1 88 ? 3.777 -14.117 -13.555 1.00 92.56 88 LEU A O 1
ATOM 736 N N . ALA A 1 89 ? 2.289 -13.288 -12.093 1.00 91.56 89 ALA A N 1
ATOM 737 C CA . ALA A 1 89 ? 1.476 -12.600 -13.096 1.00 91.56 89 ALA A CA 1
ATOM 738 C C . ALA A 1 89 ? 2.202 -11.425 -13.780 1.00 91.56 89 ALA A C 1
ATOM 740 O O . ALA A 1 89 ? 1.959 -11.167 -14.956 1.00 91.56 89 ALA A O 1
ATOM 741 N N . ASN A 1 90 ? 3.084 -10.715 -13.065 1.00 90.69 90 ASN A N 1
ATOM 742 C CA . ASN A 1 90 ? 3.777 -9.528 -13.585 1.00 90.69 90 ASN A CA 1
ATOM 743 C C . ASN A 1 90 ? 5.213 -9.806 -14.063 1.00 90.69 90 ASN A C 1
ATOM 745 O O . ASN A 1 90 ? 5.757 -9.019 -14.831 1.00 90.69 90 ASN A O 1
ATOM 749 N N . THR A 1 91 ? 5.841 -10.903 -13.631 1.00 87.25 91 THR A N 1
ATOM 750 C CA . THR A 1 91 ? 7.213 -11.282 -14.016 1.00 87.25 91 THR A CA 1
ATOM 751 C C . THR A 1 91 ? 7.259 -12.331 -15.123 1.00 87.25 91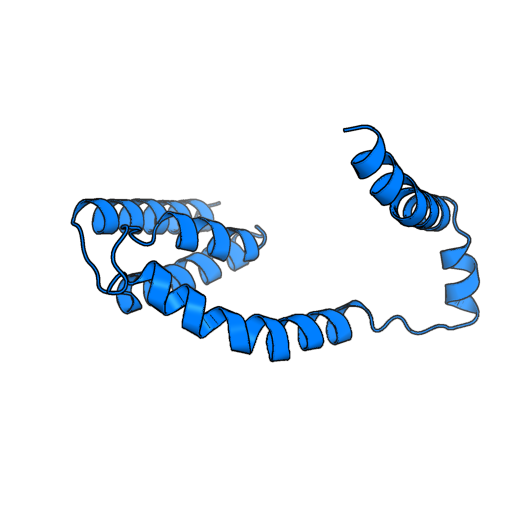 THR A C 1
ATOM 753 O O . THR A 1 91 ? 8.348 -12.775 -15.481 1.00 87.25 91 THR A O 1
ATOM 756 N N . GLY A 1 92 ? 6.109 -12.747 -15.663 1.00 78.75 92 GLY A N 1
ATOM 757 C CA . GLY A 1 92 ? 5.995 -13.686 -16.784 1.00 78.75 92 GLY A CA 1
ATOM 758 C C . GLY A 1 92 ? 6.482 -13.095 -18.111 1.00 78.75 92 GLY A C 1
ATOM 759 O O . GLY A 1 92 ? 5.701 -12.919 -19.042 1.00 78.75 92 GLY A O 1
ATOM 760 N N . ILE A 1 93 ? 7.766 -12.747 -18.193 1.00 75.38 93 ILE A N 1
ATOM 761 C CA . ILE A 1 93 ? 8.398 -12.187 -19.387 1.00 75.38 93 ILE A CA 1
ATOM 762 C C . ILE A 1 93 ? 8.754 -13.342 -20.327 1.00 75.38 93 ILE A C 1
ATOM 764 O O . ILE A 1 93 ? 9.622 -14.159 -20.023 1.00 75.38 93 ILE A O 1
ATOM 768 N N . PHE A 1 94 ? 8.101 -13.403 -21.487 1.00 77.56 94 PHE A N 1
ATOM 769 C CA . PHE A 1 94 ? 8.435 -14.368 -22.532 1.00 77.56 94 PHE A CA 1
ATOM 770 C C . PHE A 1 94 ? 9.735 -13.955 -23.229 1.00 77.56 94 PHE A C 1
ATOM 772 O O . PHE A 1 94 ? 9.816 -12.892 -23.849 1.00 77.56 94 PHE A O 1
ATOM 779 N N . ILE A 1 95 ? 10.768 -14.788 -23.125 1.00 75.69 95 ILE A N 1
ATOM 780 C CA . ILE A 1 95 ? 12.068 -14.536 -23.753 1.00 75.69 95 ILE A CA 1
ATOM 781 C C . ILE A 1 95 ? 12.022 -15.085 -25.181 1.00 75.69 95 ILE A C 1
ATOM 783 O O . ILE A 1 95 ? 12.252 -16.268 -25.411 1.00 75.69 95 ILE A O 1
ATOM 787 N N . ASN A 1 96 ? 11.725 -14.206 -26.135 1.00 80.31 96 ASN A N 1
ATOM 788 C CA . ASN A 1 96 ? 11.847 -14.480 -27.567 1.00 80.31 96 ASN A CA 1
ATOM 789 C C . ASN A 1 96 ? 13.101 -13.792 -28.128 1.00 80.31 96 ASN A C 1
ATOM 791 O O . ASN A 1 96 ? 13.567 -12.801 -27.563 1.00 80.31 96 ASN A O 1
ATOM 795 N N . TYR A 1 97 ? 13.611 -14.260 -29.273 1.00 75.69 97 TYR A N 1
ATOM 796 C CA . TYR A 1 97 ? 14.751 -13.628 -29.960 1.00 75.69 97 TYR A CA 1
ATOM 797 C C . TYR A 1 97 ? 14.514 -12.131 -30.259 1.00 75.69 97 TYR A C 1
ATOM 799 O O . TYR A 1 97 ? 15.446 -11.338 -30.163 1.00 75.69 97 TYR A O 1
ATOM 807 N N . GLU A 1 98 ? 13.266 -11.722 -30.515 1.00 73.19 98 GLU A N 1
ATOM 808 C CA . GLU A 1 98 ? 12.868 -10.312 -30.688 1.00 73.19 98 GLU A CA 1
ATOM 809 C C . GLU A 1 98 ? 12.892 -9.494 -29.383 1.00 73.19 98 GLU A C 1
ATOM 811 O O . GLU A 1 98 ? 13.163 -8.297 -29.408 1.00 73.19 98 GLU A O 1
ATOM 816 N N . ASN A 1 99 ? 12.671 -10.125 -28.225 1.00 73.75 99 ASN A N 1
ATOM 817 C CA . ASN A 1 99 ? 12.735 -9.458 -26.918 1.00 73.75 99 ASN A CA 1
ATOM 818 C C . ASN A 1 99 ? 14.175 -9.345 -26.391 1.00 73.75 99 ASN A C 1
ATOM 820 O O . ASN A 1 99 ? 14.455 -8.544 -25.504 1.00 73.75 99 ASN A O 1
ATOM 824 N N . LEU A 1 100 ? 15.117 -10.117 -26.937 1.00 77.50 100 LEU A N 1
ATOM 825 C CA . LEU A 1 100 ? 16.521 -10.041 -26.532 1.00 77.50 100 LEU A CA 1
ATOM 826 C C . LEU A 1 100 ? 17.178 -8.730 -26.994 1.00 77.50 100 LEU A C 1
ATOM 828 O O . LEU A 1 100 ? 17.978 -8.142 -26.267 1.00 77.50 100 LEU A O 1
ATOM 832 N N . SER A 1 101 ? 16.801 -8.232 -28.175 1.00 79.44 101 SER A N 1
ATOM 833 C CA . SER A 1 101 ? 17.274 -6.940 -28.684 1.00 79.44 101 SER A CA 1
ATOM 834 C C . SER A 1 101 ? 16.670 -5.759 -27.913 1.00 79.44 101 SER A C 1
ATOM 836 O O . SER A 1 101 ? 17.360 -4.767 -27.680 1.00 79.44 101 SER A O 1
ATOM 838 N N . SER A 1 102 ? 15.424 -5.873 -27.437 1.00 78.56 102 SER A N 1
ATOM 839 C CA . SER A 1 102 ? 14.787 -4.842 -26.607 1.00 78.56 102 SER A CA 1
ATOM 840 C C . SER A 1 102 ? 15.372 -4.779 -25.189 1.00 78.56 102 SER A C 1
ATOM 842 O O . SER A 1 102 ? 15.492 -3.685 -24.630 1.00 78.56 102 SER A O 1
ATOM 844 N N . LEU A 1 103 ? 15.846 -5.905 -24.639 1.00 77.81 103 LEU A N 1
ATOM 845 C CA . LEU A 1 103 ? 16.580 -5.944 -23.366 1.00 77.81 103 LEU A CA 1
ATOM 846 C C . LEU A 1 103 ? 17.944 -5.240 -23.431 1.00 77.81 103 LEU A C 1
ATOM 848 O O . LEU A 1 103 ? 18.391 -4.699 -22.419 1.00 77.81 103 LEU A O 1
ATOM 852 N N . LEU A 1 104 ? 18.577 -5.206 -24.607 1.00 84.00 104 LEU A N 1
ATOM 853 C CA . LEU A 1 104 ? 19.827 -4.476 -24.856 1.00 84.00 104 LEU A CA 1
ATOM 854 C C . LEU A 1 104 ? 19.612 -2.991 -25.187 1.00 84.00 104 LEU A C 1
ATOM 856 O O . LEU A 1 104 ? 20.580 -2.264 -25.411 1.00 84.00 104 LEU A O 1
ATOM 860 N N . SER A 1 105 ? 18.365 -2.509 -25.207 1.00 89.00 105 SER A N 1
ATOM 861 C CA . SER A 1 105 ? 18.101 -1.076 -25.340 1.00 89.00 105 SER A CA 1
ATOM 862 C C . SER A 1 105 ? 18.720 -0.295 -24.174 1.00 89.00 105 SER A C 1
ATOM 864 O O . SER A 1 105 ? 18.758 -0.775 -23.037 1.00 89.00 105 SER A O 1
ATOM 866 N N . LEU A 1 106 ? 19.169 0.940 -24.437 1.00 90.94 106 LEU A N 1
ATOM 867 C CA . LEU A 1 106 ? 19.781 1.800 -23.413 1.00 90.94 106 LEU A CA 1
ATOM 868 C C . LEU A 1 106 ? 18.887 1.961 -22.174 1.00 90.94 106 LEU A C 1
ATOM 870 O O . LEU A 1 106 ? 19.387 1.975 -21.052 1.00 90.94 106 LEU A O 1
ATOM 874 N N . ASN A 1 107 ? 17.569 2.040 -22.373 1.00 91.25 107 ASN A N 1
ATOM 875 C CA . ASN A 1 107 ? 16.604 2.182 -21.285 1.00 91.25 107 ASN A CA 1
ATOM 876 C C . ASN A 1 107 ? 16.597 0.945 -20.375 1.00 91.25 107 ASN A C 1
ATOM 878 O O . ASN A 1 107 ? 16.663 1.077 -19.156 1.00 91.25 107 ASN A O 1
ATOM 882 N N . SER A 1 108 ? 16.557 -0.254 -20.963 1.00 89.81 108 SER A N 1
ATOM 883 C CA . SER A 1 108 ? 16.567 -1.517 -20.219 1.00 89.81 108 SER A CA 1
ATOM 884 C C . SER A 1 108 ? 17.885 -1.713 -19.467 1.00 89.81 108 SER A C 1
ATOM 886 O O . SER A 1 108 ? 17.874 -1.964 -18.264 1.00 89.81 108 SER A O 1
ATOM 888 N N . LEU A 1 109 ? 19.025 -1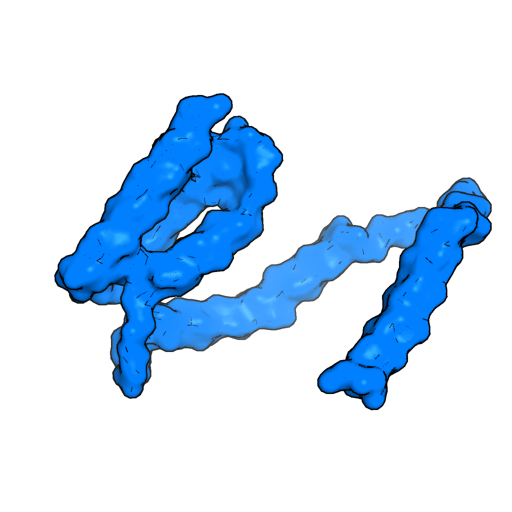.500 -20.132 1.00 90.88 109 LEU A N 1
ATOM 889 C CA . LEU A 1 109 ? 20.346 -1.567 -19.497 1.00 90.88 109 LEU A CA 1
ATOM 890 C C . LEU A 1 109 ? 20.490 -0.567 -18.344 1.00 90.88 109 LEU A C 1
ATOM 892 O O . LEU A 1 109 ? 20.998 -0.930 -17.284 1.00 90.88 109 LEU A O 1
ATOM 896 N N . GLY A 1 110 ? 20.000 0.664 -18.516 1.00 93.25 110 GLY A N 1
ATOM 897 C CA . GLY A 1 110 ? 19.987 1.675 -17.460 1.00 93.25 110 GLY A CA 1
ATOM 898 C C . GLY A 1 110 ? 19.164 1.246 -16.243 1.00 93.25 110 GLY A C 1
ATOM 899 O O . GLY A 1 110 ? 19.622 1.400 -15.112 1.00 93.25 110 GLY A O 1
ATOM 900 N N . ILE A 1 111 ? 17.989 0.643 -16.461 1.00 92.75 111 ILE 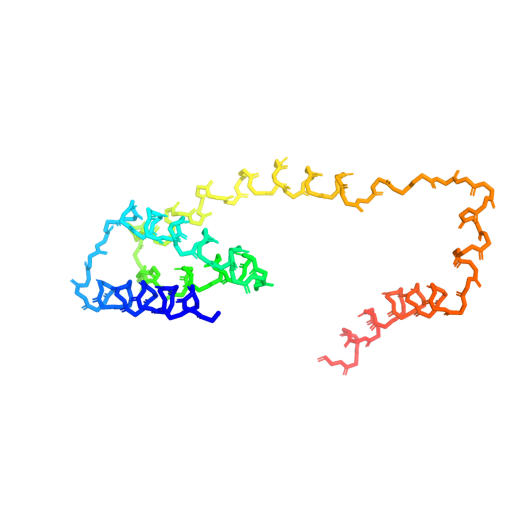A N 1
ATOM 901 C CA . ILE A 1 111 ? 17.152 0.093 -15.384 1.00 92.75 111 ILE A CA 1
ATOM 902 C C . ILE A 1 111 ? 17.864 -1.073 -14.687 1.00 92.75 111 ILE A C 1
ATOM 904 O O . ILE A 1 111 ? 17.897 -1.105 -13.458 1.00 92.75 111 ILE A O 1
ATOM 908 N N . VAL A 1 112 ? 18.457 -2.005 -15.442 1.00 92.50 112 VAL A N 1
ATOM 909 C CA . VAL A 1 112 ? 19.182 -3.156 -14.880 1.00 92.50 112 VAL A CA 1
ATOM 910 C C . VAL A 1 112 ? 20.338 -2.678 -14.010 1.00 92.50 112 VAL A C 1
ATOM 912 O O . VAL A 1 112 ? 20.364 -2.997 -12.826 1.00 92.50 112 VAL A O 1
ATOM 915 N N . ILE A 1 113 ? 21.237 -1.853 -14.551 1.00 94.25 113 ILE A N 1
ATOM 916 C CA . ILE A 1 113 ? 22.406 -1.332 -13.827 1.00 94.25 113 ILE A CA 1
ATOM 917 C C . ILE A 1 113 ? 21.965 -0.502 -12.614 1.00 94.25 113 ILE A C 1
ATOM 919 O O . ILE A 1 113 ? 22.503 -0.664 -11.516 1.00 94.25 113 ILE A O 1
ATOM 923 N N . GLY A 1 114 ? 20.958 0.359 -12.786 1.00 95.19 114 GLY A N 1
ATOM 924 C CA . GLY A 1 114 ? 20.413 1.184 -11.713 1.00 95.19 114 GLY A CA 1
ATOM 925 C C . GLY A 1 114 ? 19.807 0.358 -10.577 1.00 95.19 114 GLY A C 1
ATOM 926 O O . GLY A 1 114 ? 20.000 0.686 -9.410 1.00 95.19 114 GLY A O 1
ATOM 927 N N . LEU A 1 115 ? 19.123 -0.747 -10.878 1.00 93.56 115 LEU A N 1
ATOM 928 C CA . LEU A 1 115 ? 18.557 -1.626 -9.854 1.00 93.56 115 LEU A CA 1
ATOM 929 C C . LEU A 1 115 ? 19.610 -2.531 -9.205 1.00 93.56 115 LEU A C 1
ATOM 931 O O . LEU A 1 115 ? 19.546 -2.726 -7.991 1.00 93.56 115 LEU A O 1
ATOM 935 N N . THR A 1 116 ? 20.565 -3.073 -9.969 1.00 95.31 116 THR A N 1
ATOM 936 C CA . THR A 1 116 ? 21.579 -4.005 -9.445 1.00 95.31 116 THR A CA 1
ATOM 937 C C . THR A 1 116 ? 22.653 -3.304 -8.626 1.00 95.31 116 THR A C 1
ATOM 939 O O . THR A 1 116 ? 23.063 -3.844 -7.606 1.00 95.31 116 THR A O 1
ATOM 942 N N . PHE A 1 117 ? 23.098 -2.112 -9.035 1.00 95.81 117 PHE A N 1
ATOM 943 C CA . PHE A 1 117 ? 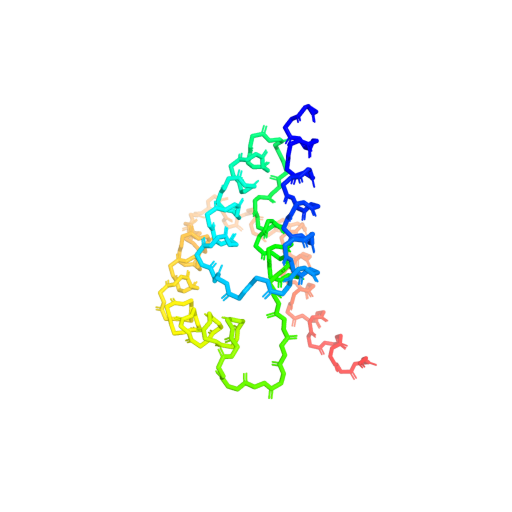24.132 -1.354 -8.321 1.00 95.81 117 PHE A CA 1
ATOM 944 C C . PHE A 1 117 ? 23.563 -0.210 -7.487 1.00 95.81 117 PHE A C 1
ATOM 946 O O . PHE A 1 117 ? 24.049 0.037 -6.386 1.00 95.81 117 PHE A O 1
ATOM 953 N N . GLY A 1 118 ? 22.513 0.463 -7.960 1.00 95.62 118 GLY A N 1
ATOM 954 C CA . GLY A 1 118 ? 21.936 1.601 -7.243 1.00 95.62 118 GLY A CA 1
ATOM 955 C C . GLY A 1 118 ? 21.270 1.205 -5.927 1.00 95.62 118 GLY A C 1
ATOM 956 O O . GLY A 1 118 ? 21.448 1.911 -4.938 1.00 95.62 118 GLY A O 1
ATOM 957 N N . LYS A 1 119 ? 20.571 0.059 -5.861 1.00 94.62 119 LYS A N 1
ATOM 958 C CA . LYS A 1 119 ? 19.969 -0.405 -4.596 1.00 94.62 119 LYS A CA 1
ATOM 959 C C . LYS A 1 119 ? 21.024 -0.723 -3.521 1.00 94.62 119 LYS A C 1
ATOM 961 O O . LYS A 1 119 ? 20.892 -0.175 -2.429 1.00 94.62 119 LYS A O 1
ATOM 966 N N . PRO A 1 120 ? 22.069 -1.538 -3.778 1.00 95.31 120 PRO A N 1
ATOM 967 C CA . PRO A 1 120 ? 23.108 -1.793 -2.778 1.00 95.31 120 PRO A CA 1
ATOM 968 C C . PRO A 1 120 ? 23.911 -0.548 -2.393 1.00 95.31 120 PRO A C 1
ATOM 970 O O . PRO A 1 120 ? 24.134 -0.322 -1.209 1.00 95.31 120 PRO A O 1
ATOM 973 N N . LEU A 1 121 ? 24.319 0.279 -3.365 1.00 96.56 121 LEU A N 1
ATOM 974 C CA . LEU A 1 121 ? 25.072 1.506 -3.076 1.00 96.56 121 LEU A CA 1
ATOM 975 C C . LEU A 1 121 ? 24.248 2.501 -2.257 1.00 96.56 121 LEU A C 1
ATOM 977 O O . LEU A 1 121 ? 24.788 3.118 -1.347 1.00 96.56 121 LEU A O 1
ATOM 981 N N . GLY A 1 122 ? 22.947 2.620 -2.536 1.00 94.62 122 GLY A N 1
ATOM 982 C CA . GLY A 1 122 ? 22.044 3.460 -1.754 1.00 94.62 122 GLY A CA 1
ATOM 983 C C . GLY A 1 122 ? 22.012 3.067 -0.277 1.00 94.62 122 GLY A C 1
ATOM 984 O O . GLY A 1 122 ? 22.099 3.947 0.565 1.00 94.62 122 GLY A O 1
ATOM 985 N N . ILE A 1 123 ? 21.966 1.764 0.023 1.00 95.56 123 ILE A N 1
ATOM 986 C CA . ILE A 1 123 ? 21.975 1.233 1.400 1.00 95.56 123 ILE A CA 1
ATOM 987 C C . ILE A 1 123 ? 23.353 1.391 2.075 1.00 95.56 123 ILE A C 1
ATOM 989 O O . ILE A 1 123 ? 23.437 1.471 3.293 1.00 95.56 123 ILE A O 1
ATOM 993 N N . LEU A 1 124 ? 24.450 1.385 1.309 1.00 96.44 124 LEU A N 1
ATOM 994 C CA . LEU A 1 124 ? 25.806 1.525 1.861 1.00 96.44 124 LEU A CA 1
ATOM 995 C C . LEU A 1 124 ? 26.186 2.978 2.172 1.00 96.44 124 LEU A C 1
ATOM 997 O O . LEU A 1 124 ? 27.023 3.211 3.040 1.00 96.44 124 LEU A O 1
ATOM 1001 N N . ILE A 1 125 ? 25.634 3.935 1.425 1.00 96.69 125 ILE A N 1
ATOM 1002 C CA . ILE A 1 125 ? 26.000 5.356 1.510 1.00 96.69 125 ILE A CA 1
ATOM 1003 C C . ILE A 1 125 ? 25.058 6.138 2.444 1.00 96.69 125 ILE A C 1
ATOM 1005 O O . ILE A 1 125 ? 25.504 7.117 3.043 1.00 96.69 125 ILE A O 1
ATOM 1009 N N . PHE A 1 126 ? 23.789 5.726 2.570 1.00 92.50 126 PHE A N 1
ATOM 1010 C CA . PHE A 1 126 ? 22.745 6.387 3.367 1.00 92.50 126 PHE A CA 1
ATOM 1011 C C . PHE A 1 126 ? 22.128 5.429 4.386 1.00 92.50 126 PHE A C 1
ATOM 1013 O O . PHE A 1 126 ? 21.845 5.896 5.512 1.00 92.50 126 PHE A O 1
#

Secondary structure (DSSP, 8-state):
-HHHHHHHHHHHHHHHHHHTT---HHHHHHHHHHHHHHHHHHTS-THHHHHHHHHHS---SSTT-HHHHHHHHHHHHIIIIIHHHHHHHHH-----HHHHHHHTSHHHHHHHHIIIIIHHHHHHH-